Protein AF-A0AAU7RKG4-F1 (afdb_monomer_lite)

Radius of gyration: 16.86 Å; chains: 1; bounding box: 35×40×42 Å

Foldseek 3Di:
DDALLVLLQCCVPVVVVSVVVNVCCCPVLVQADPLGGAGDGDPPPNDRPRDDDPVSSVSNVQSCCCPVVVHNVVVVVCPDCNVVPVCVVCVVDDDDPDPPD

Sequence (101 aa):
MVTPHAAFLAMEYEPQQAYTNLMKIERELGAYGGGGFFDAVAVKSGTIARRYLSLDQAMILGAIGNVFGNNVIRRNFIAGEIEHTIKPLIAPEEFGAGPVG

pLDDT: mean 85.53, std 13.1, range [50.72, 96.69]

Structure (mmCIF, N/CA/C/O backbone):
data_AF-A0AAU7RKG4-F1
#
_entry.id   AF-A0AAU7RKG4-F1
#
loop_
_atom_site.group_PDB
_atom_site.id
_atom_site.type_symbol
_atom_site.label_atom_id
_atom_site.label_alt_id
_atom_site.label_comp_id
_atom_site.label_asym_id
_atom_site.label_entity_id
_atom_site.label_seq_id
_atom_site.pdbx_PDB_ins_code
_atom_site.Cartn_x
_atom_site.Cartn_y
_atom_site.Cartn_z
_atom_site.occupancy
_atom_site.B_iso_or_equiv
_atom_site.auth_seq_id
_atom_site.auth_comp_id
_atom_site.auth_asym_id
_atom_site.auth_atom_id
_atom_site.pdbx_PDB_model_num
ATOM 1 N N . MET A 1 1 ? -10.443 9.482 10.229 1.00 63.06 1 MET A N 1
ATOM 2 C CA . MET A 1 1 ? -10.510 8.178 9.545 1.00 63.06 1 MET A CA 1
ATOM 3 C C . MET A 1 1 ? -9.087 7.662 9.487 1.00 63.06 1 MET A C 1
ATOM 5 O O . MET A 1 1 ? -8.213 8.474 9.220 1.00 63.06 1 MET A O 1
ATOM 9 N N . VAL A 1 2 ? -8.848 6.395 9.811 1.00 74.81 2 VAL A N 1
ATOM 10 C CA . VAL A 1 2 ? -7.537 5.755 9.623 1.00 74.81 2 VAL A CA 1
ATOM 11 C C . VAL A 1 2 ? -7.734 4.616 8.631 1.00 74.81 2 VAL A C 1
ATOM 13 O O . VAL A 1 2 ? -8.708 3.871 8.768 1.00 74.81 2 VAL A O 1
ATOM 16 N N . THR A 1 3 ? -6.856 4.524 7.633 1.00 80.81 3 THR A N 1
ATOM 17 C CA . THR A 1 3 ? -6.942 3.542 6.548 1.00 80.81 3 THR A CA 1
ATOM 18 C C . THR A 1 3 ? -5.716 2.616 6.578 1.00 80.81 3 THR A C 1
ATOM 20 O O . THR A 1 3 ? -4.577 3.086 6.503 1.00 80.81 3 THR A O 1
ATOM 23 N N . PRO A 1 4 ? -5.900 1.292 6.724 1.00 89.06 4 PRO A N 1
ATOM 24 C CA . PRO A 1 4 ? -4.795 0.332 6.780 1.00 89.06 4 PRO A CA 1
ATOM 25 C C . PRO A 1 4 ? -3.910 0.322 5.529 1.00 89.06 4 PRO A C 1
ATOM 27 O O . PRO A 1 4 ? -2.696 0.170 5.655 1.00 89.06 4 PRO A O 1
ATOM 30 N N . HIS A 1 5 ? -4.479 0.540 4.336 1.00 90.81 5 HIS A N 1
ATOM 31 C CA . HIS A 1 5 ? -3.709 0.548 3.086 1.00 90.81 5 HIS A CA 1
ATOM 32 C C . HIS A 1 5 ? -2.566 1.574 3.112 1.00 90.81 5 HIS A C 1
ATOM 34 O O . HIS A 1 5 ? -1.481 1.296 2.608 1.00 90.81 5 HIS A O 1
ATOM 40 N N . ALA A 1 6 ? -2.770 2.733 3.750 1.00 91.69 6 ALA A N 1
ATOM 41 C CA . ALA A 1 6 ? -1.755 3.778 3.837 1.00 91.69 6 ALA A CA 1
ATOM 42 C C . ALA A 1 6 ? -0.563 3.329 4.693 1.00 91.69 6 ALA A C 1
ATOM 44 O O . ALA A 1 6 ? 0.586 3.585 4.341 1.00 91.69 6 ALA A O 1
ATOM 45 N N . ALA A 1 7 ? -0.823 2.603 5.786 1.00 93.62 7 ALA A N 1
ATOM 46 C CA . ALA A 1 7 ? 0.234 2.034 6.615 1.00 93.62 7 ALA A CA 1
ATOM 47 C C . ALA A 1 7 ? 1.009 0.932 5.873 1.00 93.62 7 ALA A C 1
ATOM 49 O O . ALA A 1 7 ? 2.229 0.878 5.983 1.00 93.62 7 ALA A O 1
ATOM 50 N N . PHE A 1 8 ? 0.335 0.101 5.070 1.00 94.81 8 PHE A N 1
ATOM 51 C CA . PHE A 1 8 ? 1.015 -0.876 4.213 1.00 94.81 8 PHE A CA 1
ATOM 52 C C . PHE A 1 8 ? 1.898 -0.214 3.150 1.00 94.81 8 PHE A C 1
ATOM 54 O O . PHE A 1 8 ? 3.039 -0.631 2.984 1.00 94.81 8 PHE A O 1
ATOM 61 N N . LEU A 1 9 ? 1.420 0.834 2.471 1.00 93.94 9 LEU A N 1
ATOM 62 C CA . LEU A 1 9 ? 2.230 1.576 1.496 1.00 93.94 9 LEU A CA 1
ATOM 63 C C . LEU A 1 9 ? 3.458 2.237 2.135 1.00 93.94 9 LEU A C 1
ATOM 65 O O . LEU A 1 9 ? 4.534 2.241 1.544 1.00 93.94 9 LEU A O 1
ATOM 69 N N . ALA A 1 10 ? 3.319 2.759 3.354 1.00 94.25 10 ALA A N 1
ATOM 70 C CA . ALA A 1 10 ? 4.428 3.366 4.085 1.00 94.25 10 ALA A CA 1
ATOM 71 C C . ALA A 1 10 ? 5.500 2.352 4.527 1.00 94.25 10 ALA A C 1
ATOM 73 O O . ALA A 1 10 ? 6.622 2.752 4.829 1.00 94.25 10 ALA A O 1
ATOM 74 N N . MET A 1 11 ? 5.184 1.053 4.566 1.00 95.19 11 MET A N 1
ATOM 75 C CA . MET A 1 11 ? 6.068 0.013 5.104 1.00 95.19 11 MET A CA 1
ATOM 76 C C . MET A 1 11 ? 7.380 -0.152 4.324 1.00 95.19 11 MET A C 1
ATOM 78 O O . MET A 1 11 ? 8.369 -0.577 4.912 1.00 95.19 11 MET A O 1
ATOM 82 N N . GLU A 1 12 ? 7.416 0.211 3.037 1.00 92.62 12 GLU A N 1
ATOM 83 C CA . GLU A 1 12 ? 8.655 0.215 2.239 1.00 92.62 12 GLU A CA 1
ATOM 84 C C . GLU A 1 12 ? 9.668 1.260 2.743 1.00 92.62 12 GLU A C 1
ATOM 86 O O . GLU A 1 12 ? 10.872 1.072 2.591 1.00 92.62 12 GLU A O 1
ATOM 91 N N . TYR A 1 13 ? 9.189 2.329 3.385 1.00 92.19 13 TYR A N 1
ATOM 92 C CA . TYR A 1 13 ? 10.008 3.448 3.854 1.00 92.19 13 TYR A CA 1
ATOM 93 C C . TYR A 1 13 ? 10.214 3.434 5.375 1.00 92.19 13 TYR A C 1
ATOM 95 O O . TYR A 1 13 ? 11.323 3.653 5.849 1.00 92.19 13 TYR A O 1
ATOM 103 N N . GLU A 1 14 ? 9.156 3.150 6.139 1.00 94.81 14 GLU A N 1
ATOM 104 C CA . GLU A 1 14 ? 9.127 3.212 7.608 1.00 94.81 14 GLU A CA 1
ATOM 105 C C . GLU A 1 14 ? 8.550 1.904 8.189 1.00 94.81 14 GLU A C 1
ATOM 107 O O . GLU A 1 14 ? 7.426 1.876 8.710 1.00 94.81 14 GLU A O 1
ATOM 112 N N . PRO A 1 15 ? 9.272 0.772 8.074 1.00 93.38 15 PRO A N 1
ATOM 113 C CA . PRO A 1 15 ? 8.712 -0.560 8.306 1.00 93.38 15 PRO A CA 1
ATOM 114 C C . PRO A 1 15 ? 8.250 -0.789 9.749 1.00 93.38 15 PRO A C 1
ATOM 116 O O . PRO A 1 15 ? 7.180 -1.362 9.974 1.00 93.38 15 PRO A O 1
ATOM 119 N N . GLN A 1 16 ? 9.017 -0.334 10.747 1.00 95.38 16 GLN A N 1
ATOM 120 C CA . GLN A 1 16 ? 8.672 -0.558 12.156 1.00 95.38 16 GLN A CA 1
ATOM 121 C C . GLN A 1 16 ? 7.460 0.271 12.589 1.00 95.38 16 GLN A C 1
ATOM 123 O O . GLN A 1 16 ? 6.589 -0.214 13.317 1.00 95.38 16 GLN A O 1
ATOM 128 N N . GLN A 1 17 ? 7.384 1.517 12.129 1.00 95.69 17 GLN A N 1
ATOM 129 C CA . GLN A 1 17 ? 6.311 2.452 12.430 1.00 95.69 17 GLN A CA 1
ATOM 130 C C . GLN A 1 17 ? 5.030 2.018 11.719 1.00 95.69 17 GLN A C 1
ATOM 132 O O . GLN A 1 17 ? 3.973 1.974 12.350 1.00 95.69 17 GLN A O 1
ATOM 137 N N . ALA A 1 18 ? 5.131 1.613 10.449 1.00 95.25 18 ALA A N 1
ATOM 138 C CA . ALA A 1 18 ? 4.033 1.034 9.685 1.00 95.25 18 ALA A CA 1
ATOM 139 C C . ALA A 1 18 ? 3.459 -0.208 10.377 1.00 95.25 18 ALA A C 1
ATOM 141 O O . ALA A 1 18 ? 2.254 -0.275 10.625 1.00 95.25 18 ALA A O 1
ATOM 142 N N . TYR A 1 19 ? 4.318 -1.155 10.764 1.00 94.94 19 TYR A N 1
ATOM 143 C CA . TYR A 1 19 ? 3.901 -2.356 11.485 1.00 94.94 19 TYR A CA 1
ATOM 144 C C . TYR A 1 19 ? 3.234 -2.021 12.824 1.00 94.94 19 TYR A C 1
ATOM 146 O O . TYR A 1 19 ? 2.136 -2.494 13.114 1.00 94.94 19 TYR A O 1
ATOM 154 N N . THR A 1 20 ? 3.853 -1.151 13.625 1.00 95.62 20 THR A N 1
ATOM 155 C CA . THR A 1 20 ? 3.291 -0.715 14.912 1.00 95.62 20 THR A CA 1
ATOM 156 C C . THR A 1 20 ? 1.920 -0.062 14.732 1.00 95.62 20 THR A C 1
ATOM 158 O O . THR A 1 20 ? 1.013 -0.306 15.526 1.00 95.62 20 THR A O 1
ATOM 161 N N . ASN A 1 21 ? 1.737 0.742 13.683 1.00 92.69 21 ASN A N 1
ATOM 162 C CA . ASN A 1 21 ? 0.453 1.358 13.371 1.00 92.69 21 ASN A CA 1
ATOM 163 C C . ASN A 1 21 ? -0.603 0.312 12.977 1.00 92.69 21 ASN A C 1
ATOM 165 O O . ASN A 1 21 ? -1.708 0.336 13.512 1.00 92.69 21 ASN A O 1
ATOM 169 N N . LEU A 1 22 ? -0.259 -0.650 12.114 1.00 93.38 22 LEU A N 1
ATOM 170 C CA . LEU A 1 22 ? -1.155 -1.751 11.735 1.00 93.38 22 LEU A CA 1
ATOM 171 C C . LEU A 1 22 ? -1.598 -2.575 12.949 1.00 93.38 22 LEU A C 1
ATOM 173 O O . LEU A 1 22 ? -2.786 -2.858 13.087 1.00 93.38 22 LEU A O 1
ATOM 177 N N . MET A 1 23 ? -0.676 -2.873 13.869 1.00 94.06 23 MET A N 1
ATOM 178 C CA . MET A 1 23 ? -0.984 -3.565 15.125 1.00 94.06 23 MET A CA 1
ATOM 179 C C . MET A 1 23 ? -1.987 -2.794 15.990 1.00 94.06 23 MET A C 1
ATOM 181 O O . MET A 1 23 ? -2.889 -3.395 16.575 1.00 94.06 23 MET A O 1
ATOM 185 N N . LYS A 1 24 ? -1.856 -1.464 16.078 1.00 91.12 24 LYS A N 1
ATOM 186 C CA . LYS A 1 24 ? -2.821 -0.617 16.799 1.00 91.12 24 LYS A CA 1
ATOM 187 C C . LYS A 1 24 ? -4.173 -0.596 16.098 1.00 91.12 24 LYS A C 1
ATOM 189 O O . LYS A 1 24 ? -5.199 -0.745 16.750 1.00 91.12 24 LYS A O 1
ATOM 194 N N . ILE A 1 25 ? -4.187 -0.473 14.772 1.00 88.75 25 ILE A N 1
ATOM 195 C CA . ILE A 1 25 ? -5.425 -0.490 13.986 1.00 88.75 25 ILE A CA 1
ATOM 196 C C . ILE A 1 25 ? -6.164 -1.826 14.160 1.00 88.75 25 ILE A C 1
ATOM 198 O O . ILE A 1 25 ? -7.377 -1.841 14.357 1.00 88.75 25 ILE A O 1
ATOM 202 N N . GLU A 1 26 ? -5.452 -2.949 14.152 1.00 90.31 26 GLU A N 1
ATOM 203 C CA . GLU A 1 26 ? -6.043 -4.260 14.419 1.00 90.31 26 GLU A CA 1
ATOM 204 C C . GLU A 1 26 ? -6.607 -4.346 15.846 1.00 90.31 26 GLU A C 1
ATOM 206 O O . GLU A 1 26 ? -7.793 -4.629 16.025 1.00 90.31 26 GLU A O 1
ATOM 211 N N . ARG A 1 27 ? -5.771 -4.087 16.861 1.00 89.88 27 ARG A N 1
ATOM 212 C CA . ARG A 1 27 ? -6.097 -4.369 18.269 1.00 89.88 27 ARG A CA 1
ATOM 213 C C . ARG A 1 27 ? -7.028 -3.350 18.908 1.00 89.88 27 ARG A C 1
ATOM 215 O O . ARG A 1 27 ? -7.908 -3.730 19.671 1.00 89.88 27 ARG A O 1
ATOM 222 N N . GLU A 1 28 ? -6.818 -2.068 18.635 1.00 87.62 28 GLU A N 1
ATOM 223 C CA . GLU A 1 28 ? -7.549 -0.980 19.292 1.00 87.62 28 GLU A CA 1
ATOM 224 C C . GLU A 1 28 ? -8.838 -0.638 18.545 1.00 87.62 28 GLU A C 1
ATOM 226 O O . GLU A 1 28 ? -9.819 -0.226 19.161 1.00 87.62 28 GLU A O 1
ATOM 231 N N . LEU A 1 29 ? -8.859 -0.827 17.220 1.00 82.88 29 LEU A N 1
ATOM 232 C CA . LEU A 1 29 ? -10.007 -0.470 16.384 1.00 82.88 29 LEU A CA 1
ATOM 233 C C . LEU A 1 29 ? -10.799 -1.684 15.882 1.00 82.88 29 LEU A C 1
ATOM 235 O O . LEU A 1 29 ? -11.833 -1.501 15.239 1.00 82.88 29 LEU A O 1
ATOM 239 N N . GLY A 1 30 ? -10.339 -2.913 16.151 1.00 83.94 30 GLY A N 1
ATOM 240 C CA . GLY A 1 30 ? -11.010 -4.143 15.718 1.00 83.94 30 GLY A CA 1
ATOM 241 C C . GLY A 1 30 ? -11.160 -4.224 14.198 1.00 83.94 30 GLY A C 1
ATOM 242 O O . GLY A 1 30 ? -12.176 -4.710 13.694 1.00 83.94 30 GLY A O 1
ATOM 243 N N . ALA A 1 31 ? -10.183 -3.672 13.474 1.00 86.12 31 ALA A N 1
ATOM 244 C CA . ALA A 1 31 ? -10.282 -3.361 12.054 1.00 86.12 31 ALA A CA 1
ATOM 245 C C . ALA A 1 31 ? -9.911 -4.524 11.122 1.00 86.12 31 ALA A C 1
ATOM 247 O O . ALA A 1 31 ? -9.636 -4.296 9.947 1.00 86.12 31 ALA A O 1
ATOM 248 N N . TYR A 1 32 ? -9.865 -5.748 11.643 1.00 88.19 32 TYR A N 1
ATOM 249 C CA . TYR A 1 32 ? -9.455 -6.943 10.916 1.00 88.19 32 TYR A CA 1
ATOM 250 C C . TYR A 1 32 ? -10.553 -8.009 10.998 1.00 88.19 32 TYR A C 1
ATOM 252 O O . TYR A 1 32 ? -11.172 -8.204 12.045 1.00 88.19 32 TYR A O 1
ATOM 260 N N . GLY A 1 33 ? -10.824 -8.683 9.883 1.00 88.31 33 GLY A N 1
ATOM 261 C CA . GLY A 1 33 ? -11.847 -9.722 9.770 1.00 88.31 33 GLY A CA 1
ATOM 262 C C . GLY A 1 33 ? -11.480 -10.780 8.731 1.00 88.31 33 GLY A C 1
ATOM 263 O O . GLY A 1 33 ? -10.344 -10.840 8.274 1.00 88.31 33 GLY A O 1
ATOM 264 N N . GLY A 1 34 ? -12.446 -11.610 8.325 1.00 88.56 34 GLY A N 1
ATOM 265 C CA . GLY A 1 34 ? -12.194 -12.755 7.434 1.00 88.56 34 GLY A CA 1
ATOM 266 C C . GLY A 1 34 ? -11.619 -12.407 6.053 1.00 88.56 34 GLY A C 1
ATOM 267 O O . GLY A 1 34 ? -10.988 -13.256 5.436 1.00 88.56 34 GLY A O 1
ATOM 268 N N . GLY A 1 35 ? -11.807 -11.169 5.581 1.00 83.94 35 GLY A N 1
ATOM 269 C CA . GLY A 1 35 ? -11.214 -10.658 4.339 1.00 83.94 35 GLY A CA 1
ATOM 270 C C . GLY A 1 35 ? -9.929 -9.844 4.530 1.00 83.94 35 GLY A C 1
ATOM 271 O O . GLY A 1 35 ? -9.479 -9.221 3.579 1.00 83.94 35 GLY A O 1
ATOM 272 N N . GLY A 1 36 ? -9.368 -9.795 5.743 1.00 89.81 36 GLY A N 1
ATOM 273 C CA . GLY A 1 36 ? -8.241 -8.930 6.100 1.00 89.81 36 GLY A CA 1
ATOM 274 C C . GLY A 1 36 ? -8.678 -7.625 6.771 1.00 89.81 36 GLY A C 1
ATOM 275 O O . GLY A 1 36 ? -9.705 -7.576 7.459 1.00 89.81 36 GLY A O 1
ATOM 276 N N . PHE A 1 37 ? -7.894 -6.565 6.572 1.00 90.88 37 PHE A N 1
ATOM 277 C CA . PHE A 1 37 ? -8.158 -5.234 7.119 1.00 90.88 37 PHE A CA 1
ATOM 278 C C . PHE A 1 37 ? -9.356 -4.556 6.433 1.00 90.88 37 PHE A C 1
ATOM 280 O O . PHE A 1 37 ? -9.471 -4.591 5.208 1.00 90.88 37 PHE A O 1
ATOM 287 N N . PHE A 1 38 ? -10.230 -3.907 7.206 1.00 88.06 38 PHE A N 1
ATOM 288 C CA . PHE A 1 38 ? -11.299 -3.063 6.663 1.00 88.06 38 PHE A CA 1
ATOM 289 C C . PHE A 1 38 ? -10.740 -1.777 6.044 1.00 88.06 38 PHE A C 1
ATOM 291 O O . PHE A 1 38 ? -9.695 -1.278 6.450 1.00 88.06 38 PHE A O 1
ATOM 298 N N . ASP A 1 39 ? -11.499 -1.220 5.106 1.00 77.75 39 ASP A N 1
ATOM 299 C CA . ASP A 1 39 ? -11.179 -0.027 4.315 1.00 77.75 39 ASP A CA 1
ATOM 300 C C . ASP A 1 39 ? -10.855 1.215 5.169 1.00 77.75 39 ASP A C 1
ATOM 302 O O . ASP A 1 39 ? -9.811 1.855 5.049 1.00 77.75 39 ASP A O 1
ATOM 306 N N . ALA A 1 40 ? -11.744 1.530 6.111 1.00 69.88 40 ALA A N 1
ATOM 307 C CA . ALA A 1 40 ? -11.680 2.766 6.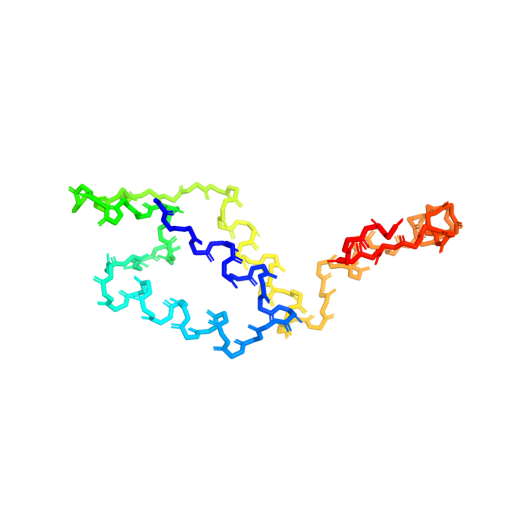869 1.00 69.88 40 ALA A CA 1
ATOM 308 C C . ALA A 1 40 ? -12.303 2.608 8.255 1.00 69.88 40 ALA A C 1
ATOM 310 O O . ALA A 1 40 ? -13.455 2.191 8.396 1.00 69.88 40 ALA A O 1
ATOM 311 N N . VAL A 1 41 ? -11.579 3.033 9.294 1.00 64.44 41 VAL A N 1
ATOM 312 C CA . VAL A 1 41 ? -12.127 3.103 10.655 1.00 64.44 41 VAL A CA 1
ATOM 313 C C . VAL A 1 41 ? -12.354 4.555 11.063 1.00 64.44 41 VAL A C 1
ATOM 315 O O . VAL A 1 41 ? -11.439 5.392 11.054 1.00 64.44 41 VAL A O 1
ATOM 318 N N . ALA A 1 42 ? -13.595 4.887 11.425 1.00 61.72 42 ALA A N 1
ATOM 319 C CA . ALA A 1 42 ? -13.945 6.210 11.919 1.00 61.72 42 ALA A CA 1
ATOM 320 C C . ALA A 1 42 ? -13.640 6.318 13.423 1.00 61.72 42 ALA A C 1
ATOM 322 O O . ALA A 1 42 ? -14.501 6.129 14.276 1.00 61.72 42 ALA A O 1
ATOM 323 N N . VAL A 1 43 ? -12.399 6.691 13.742 1.00 58.59 43 VAL A N 1
ATOM 324 C CA . VAL A 1 43 ? -11.885 6.871 15.117 1.00 58.59 43 VAL A CA 1
ATOM 325 C C . VAL A 1 43 ? -12.649 7.889 15.983 1.00 58.59 43 VAL A C 1
ATOM 327 O O . VAL A 1 43 ? -12.552 7.827 17.201 1.00 58.59 43 VAL A O 1
ATOM 330 N N . LYS A 1 44 ? -13.413 8.823 15.390 1.00 55.44 44 LYS A N 1
ATOM 331 C CA . LYS A 1 44 ? -14.159 9.857 16.141 1.00 55.44 44 LYS A CA 1
ATOM 332 C C . LYS A 1 44 ? -15.622 9.510 16.424 1.00 55.44 44 LYS A C 1
ATOM 334 O O . LYS A 1 44 ? -16.183 10.060 17.361 1.00 55.44 44 LYS A O 1
ATOM 339 N N . SER A 1 45 ? -16.248 8.641 15.630 1.00 58.50 45 SER A N 1
ATOM 340 C CA . SER A 1 45 ? -17.675 8.308 15.771 1.00 58.50 45 SER A CA 1
ATOM 341 C C . SER A 1 45 ? -17.918 6.919 16.368 1.00 58.50 45 SER A C 1
ATOM 343 O O . SER A 1 45 ? -19.064 6.485 16.442 1.00 58.50 45 SER A O 1
ATOM 345 N N . GLY A 1 46 ? -16.858 6.179 16.725 1.00 55.22 46 GLY A N 1
ATOM 346 C CA . GLY A 1 46 ? -16.949 4.795 17.212 1.00 55.22 46 GLY A CA 1
ATOM 347 C C . GLY A 1 46 ? -17.500 3.800 16.180 1.00 55.22 46 GLY A C 1
ATOM 348 O O . GLY A 1 46 ? -17.706 2.630 16.489 1.00 55.22 46 GLY A O 1
ATOM 349 N N . THR A 1 47 ? -17.755 4.246 14.946 1.00 58.84 47 THR A N 1
ATOM 350 C CA . THR A 1 47 ? -18.358 3.421 13.901 1.00 58.84 47 THR A CA 1
ATOM 351 C C . THR A 1 47 ? -17.258 2.757 13.084 1.00 58.84 47 THR A C 1
ATOM 353 O O . THR A 1 47 ? -16.552 3.404 12.308 1.00 58.84 47 THR A O 1
ATOM 356 N N . ILE A 1 48 ? -17.117 1.445 13.242 1.00 61.84 48 ILE A N 1
ATOM 357 C CA . ILE A 1 48 ? -16.271 0.635 12.366 1.00 61.84 48 ILE A CA 1
ATOM 358 C C . ILE A 1 48 ? -17.043 0.442 11.058 1.00 61.84 48 ILE A C 1
ATOM 360 O O . ILE A 1 48 ? -18.031 -0.295 11.020 1.00 61.84 48 ILE A O 1
ATOM 364 N N . ALA A 1 49 ? -16.620 1.100 9.976 1.00 62.50 49 ALA A N 1
ATOM 365 C CA . ALA A 1 49 ? -17.161 0.808 8.656 1.00 62.50 49 ALA A CA 1
ATOM 366 C C . ALA A 1 49 ? -16.564 -0.524 8.178 1.00 62.50 49 ALA A C 1
ATOM 368 O O . ALA A 1 49 ? -15.494 -0.570 7.581 1.00 62.50 49 ALA A O 1
ATOM 369 N N . ARG A 1 50 ? -17.252 -1.631 8.481 1.00 72.62 50 ARG A N 1
ATOM 370 C CA . ARG A 1 50 ? -16.861 -2.990 8.075 1.00 72.62 50 ARG A CA 1
ATOM 371 C C . ARG A 1 50 ? -17.122 -3.194 6.582 1.00 72.62 50 ARG A C 1
ATOM 373 O O . ARG A 1 50 ? -18.096 -3.833 6.195 1.00 72.62 50 ARG A O 1
ATOM 380 N N . ARG A 1 51 ? -16.288 -2.592 5.741 1.00 77.62 51 ARG A N 1
ATOM 381 C CA . ARG A 1 51 ? -16.314 -2.761 4.287 1.00 77.62 51 ARG A CA 1
ATOM 382 C C . ARG A 1 51 ? -14.939 -3.170 3.789 1.00 77.62 51 ARG A C 1
ATOM 384 O O . ARG A 1 51 ? -13.922 -2.818 4.383 1.00 77.62 51 ARG A O 1
ATOM 391 N N . TYR A 1 52 ? -14.955 -3.892 2.680 1.00 81.56 52 TYR A N 1
ATOM 392 C CA . TYR A 1 52 ? -13.782 -4.249 1.903 1.00 81.56 52 TYR A CA 1
ATOM 393 C C . TYR A 1 52 ? -13.964 -3.638 0.514 1.00 81.56 52 TYR A C 1
ATOM 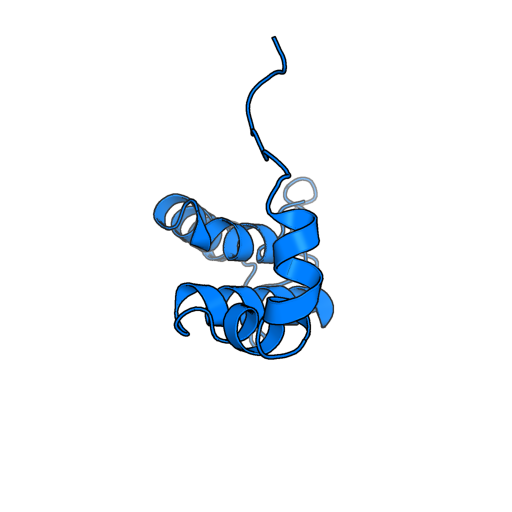395 O O . TYR A 1 52 ? -14.829 -4.092 -0.235 1.00 81.56 52 TYR A O 1
ATOM 403 N N . LEU A 1 53 ? -13.209 -2.588 0.180 1.00 86.19 53 LEU A N 1
ATOM 404 C CA . LEU A 1 53 ? -13.131 -2.108 -1.198 1.00 86.19 53 LEU A CA 1
ATOM 405 C C . LEU A 1 53 ? -12.007 -2.851 -1.914 1.00 86.19 53 LEU A C 1
ATOM 407 O O . LEU A 1 53 ? -10.913 -3.013 -1.377 1.00 86.19 53 LEU A O 1
ATOM 411 N N . SER A 1 54 ? -12.274 -3.308 -3.137 1.00 90.50 54 SER A N 1
ATOM 412 C CA . SER A 1 54 ? -11.291 -4.045 -3.937 1.00 90.50 54 SER A CA 1
ATOM 413 C C . SER A 1 54 ? -10.020 -3.233 -4.189 1.00 90.50 54 SER A C 1
ATOM 415 O O . SER A 1 54 ? -8.935 -3.808 -4.196 1.00 90.50 54 SER A O 1
ATOM 417 N N . LEU A 1 55 ? -10.149 -1.912 -4.344 1.00 92.12 55 LEU A N 1
ATOM 418 C CA . LEU A 1 55 ? -9.023 -0.998 -4.518 1.00 92.12 55 LEU A CA 1
ATOM 419 C C . LEU A 1 55 ? -8.073 -1.036 -3.312 1.00 92.12 55 LEU A C 1
ATOM 421 O O . LEU A 1 55 ? -6.887 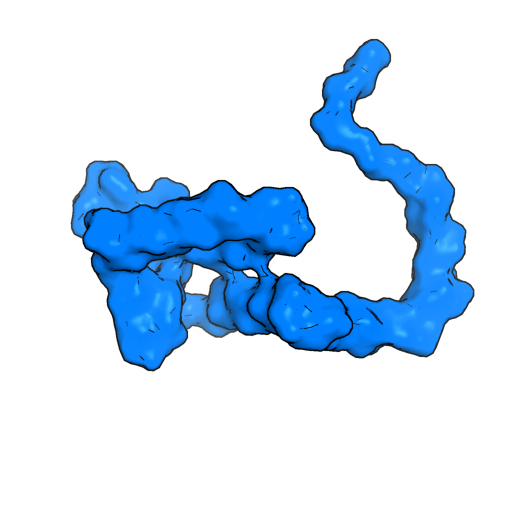-1.301 -3.483 1.00 92.12 55 LEU A O 1
ATOM 425 N N . ASP A 1 56 ? -8.599 -0.864 -2.100 1.00 89.75 56 ASP A N 1
ATOM 426 C CA . ASP A 1 56 ? -7.808 -0.873 -0.866 1.00 89.75 56 ASP A CA 1
ATOM 427 C C . ASP A 1 56 ? -7.127 -2.223 -0.630 1.00 89.75 56 ASP A C 1
ATOM 429 O O . ASP A 1 56 ? -5.949 -2.281 -0.273 1.00 89.75 56 ASP A O 1
ATOM 433 N N . GLN A 1 57 ? -7.830 -3.328 -0.894 1.00 92.56 57 GLN A N 1
ATOM 434 C CA . GLN A 1 57 ? -7.238 -4.662 -0.776 1.00 92.56 57 GLN A CA 1
ATOM 435 C C . GLN A 1 57 ? -6.140 -4.898 -1.820 1.00 92.56 57 GLN A C 1
ATOM 437 O O . GLN A 1 57 ? -5.103 -5.482 -1.501 1.00 92.56 57 GLN A O 1
ATOM 442 N N . ALA A 1 58 ? -6.325 -4.412 -3.051 1.00 93.94 58 ALA A N 1
ATOM 443 C CA . ALA A 1 58 ? -5.299 -4.484 -4.085 1.00 93.94 58 ALA A CA 1
ATOM 444 C C . ALA A 1 58 ? -4.064 -3.651 -3.713 1.00 93.94 58 ALA A C 1
ATOM 446 O O . ALA A 1 58 ? -2.942 -4.108 -3.919 1.00 93.94 58 ALA A O 1
ATOM 447 N N . MET A 1 59 ? -4.250 -2.474 -3.110 1.00 94.88 59 MET A N 1
ATOM 448 C CA . MET A 1 59 ? -3.147 -1.647 -2.611 1.00 94.88 59 MET A CA 1
ATOM 449 C C . MET A 1 59 ? -2.381 -2.341 -1.477 1.00 94.88 59 MET A C 1
ATOM 451 O O . MET A 1 59 ? -1.151 -2.347 -1.496 1.00 94.88 59 MET A O 1
ATOM 455 N N . ILE A 1 60 ? -3.080 -2.983 -0.533 1.00 94.69 60 ILE A N 1
ATOM 456 C CA . ILE A 1 60 ? -2.458 -3.775 0.543 1.00 94.69 60 ILE A CA 1
ATOM 457 C C . ILE A 1 60 ? -1.644 -4.938 -0.035 1.00 94.69 60 ILE A C 1
ATOM 459 O O . ILE A 1 60 ? -0.467 -5.093 0.294 1.00 94.69 60 ILE A O 1
ATOM 463 N N . LEU A 1 61 ? -2.240 -5.740 -0.924 1.00 95.19 61 LEU A N 1
ATOM 464 C CA . LEU A 1 61 ? -1.549 -6.865 -1.560 1.00 95.19 61 LEU A CA 1
ATOM 465 C C . LEU A 1 61 ? -0.365 -6.402 -2.411 1.00 95.19 61 LEU A C 1
ATOM 467 O O . LEU A 1 61 ? 0.689 -7.036 -2.390 1.00 95.19 61 LEU A O 1
ATOM 471 N N . GLY A 1 62 ? -0.512 -5.285 -3.124 1.00 95.94 62 GLY A N 1
ATOM 472 C CA . GLY A 1 62 ? 0.560 -4.707 -3.921 1.00 95.94 62 GLY A CA 1
ATOM 473 C C . GLY A 1 62 ? 1.743 -4.259 -3.064 1.00 95.94 62 GLY A C 1
ATOM 474 O O . GLY A 1 62 ? 2.888 -4.586 -3.378 1.00 95.94 62 GLY A O 1
ATOM 475 N N . ALA A 1 63 ? 1.467 -3.593 -1.940 1.00 95.94 63 ALA A N 1
ATOM 476 C CA . ALA A 1 63 ? 2.479 -3.199 -0.965 1.00 95.94 63 ALA A CA 1
ATOM 477 C C . ALA A 1 63 ? 3.187 -4.414 -0.346 1.00 95.94 63 ALA A C 1
ATOM 479 O O . ALA A 1 63 ? 4.415 -4.449 -0.305 1.00 95.94 63 ALA A O 1
ATOM 480 N N . ILE A 1 64 ? 2.441 -5.450 0.055 1.00 95.44 64 ILE A N 1
ATOM 481 C CA . ILE A 1 64 ? 3.012 -6.718 0.544 1.00 95.44 64 ILE A CA 1
ATOM 482 C C . ILE A 1 64 ? 3.922 -7.345 -0.517 1.00 95.44 64 ILE A C 1
ATOM 484 O O . ILE A 1 64 ? 5.040 -7.759 -0.208 1.00 95.44 64 ILE A O 1
ATOM 488 N N . GLY A 1 65 ? 3.474 -7.391 -1.773 1.00 96.38 65 GLY A N 1
ATOM 489 C CA . GLY A 1 65 ? 4.270 -7.896 -2.887 1.00 96.38 65 GLY A CA 1
ATOM 490 C C . GLY A 1 65 ? 5.556 -7.095 -3.103 1.00 96.38 65 GLY A C 1
ATOM 491 O O . GLY A 1 65 ? 6.584 -7.671 -3.463 1.00 96.38 65 GLY A O 1
ATOM 492 N N . ASN A 1 66 ? 5.541 -5.788 -2.846 1.00 95.75 66 ASN A N 1
ATOM 493 C CA . ASN A 1 66 ? 6.751 -4.986 -2.950 1.00 95.75 66 ASN A CA 1
ATOM 494 C C . ASN A 1 66 ? 7.710 -5.206 -1.776 1.00 95.75 66 ASN A C 1
ATOM 496 O O . ASN A 1 66 ? 8.878 -5.519 -2.006 1.00 95.75 66 ASN A O 1
ATOM 500 N N . VAL A 1 67 ? 7.205 -5.135 -0.543 1.00 95.38 67 VAL A N 1
ATOM 501 C CA . VAL A 1 67 ? 8.008 -5.255 0.684 1.00 95.38 67 VAL A CA 1
ATOM 502 C C . VAL A 1 67 ? 8.560 -6.670 0.866 1.00 95.38 67 VAL A C 1
ATOM 504 O O . VAL A 1 67 ? 9.752 -6.850 1.100 1.00 95.38 67 VAL A O 1
ATOM 507 N N . PHE A 1 68 ? 7.709 -7.689 0.744 1.00 95.75 68 PHE A N 1
ATOM 508 C CA . PHE A 1 68 ? 8.065 -9.079 1.053 1.00 95.75 68 PHE A CA 1
ATOM 509 C C . PHE A 1 68 ? 8.293 -9.934 -0.195 1.00 95.75 68 PHE A C 1
ATOM 511 O O . PHE A 1 68 ? 9.005 -10.933 -0.142 1.00 95.75 68 PHE A O 1
ATOM 518 N N . GLY A 1 69 ? 7.715 -9.547 -1.332 1.00 96.00 69 GLY A N 1
ATOM 519 C CA . GLY A 1 69 ? 7.832 -10.272 -2.599 1.00 96.00 69 GLY A CA 1
ATOM 520 C C . GLY A 1 69 ? 9.013 -9.833 -3.466 1.00 96.00 69 GLY A C 1
ATOM 521 O O . GLY A 1 69 ? 8.969 -10.032 -4.678 1.00 96.00 69 GLY A O 1
ATOM 522 N N . ASN A 1 70 ? 10.051 -9.219 -2.887 1.00 95.00 70 ASN A N 1
ATOM 523 C CA . ASN A 1 70 ? 11.193 -8.668 -3.624 1.00 95.00 70 ASN A CA 1
ATOM 524 C C . ASN A 1 70 ? 10.739 -7.752 -4.775 1.00 95.00 70 ASN A C 1
ATOM 526 O O . ASN A 1 70 ? 11.057 -7.999 -5.945 1.00 95.00 70 ASN A O 1
ATOM 530 N N . ASN A 1 71 ? 9.953 -6.720 -4.451 1.00 95.94 71 ASN A N 1
ATOM 531 C CA . ASN A 1 71 ? 9.469 -5.746 -5.426 1.00 95.94 71 ASN A CA 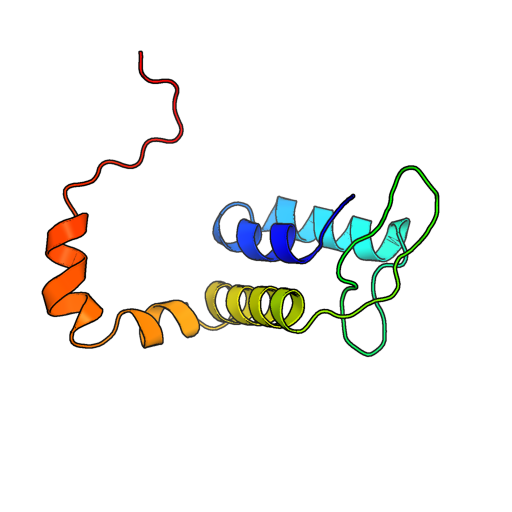1
ATOM 532 C C . ASN A 1 71 ? 8.689 -6.371 -6.596 1.00 95.94 71 ASN A C 1
ATOM 534 O O . ASN A 1 71 ? 8.803 -5.887 -7.719 1.00 95.94 71 ASN A O 1
ATOM 538 N N . VAL A 1 72 ? 7.924 -7.455 -6.385 1.00 96.69 72 VAL A N 1
ATOM 539 C CA . VAL A 1 72 ? 7.302 -8.200 -7.500 1.00 96.69 72 VAL A CA 1
ATOM 540 C C . VAL A 1 72 ? 6.393 -7.318 -8.353 1.00 96.69 72 VAL A C 1
ATOM 542 O O . VAL A 1 72 ? 6.454 -7.403 -9.576 1.00 96.69 72 VAL A O 1
ATOM 545 N N . ILE A 1 73 ? 5.607 -6.421 -7.755 1.00 96.19 73 ILE A N 1
ATOM 546 C CA . ILE A 1 73 ? 4.722 -5.537 -8.522 1.00 96.19 73 ILE A CA 1
ATOM 547 C C . ILE A 1 73 ? 5.546 -4.501 -9.282 1.00 96.19 73 ILE A C 1
ATOM 549 O O . ILE A 1 73 ? 5.409 -4.380 -10.497 1.00 96.19 73 ILE A O 1
ATOM 553 N N . ARG A 1 74 ? 6.462 -3.808 -8.595 1.00 94.50 74 ARG A N 1
ATOM 554 C CA . ARG 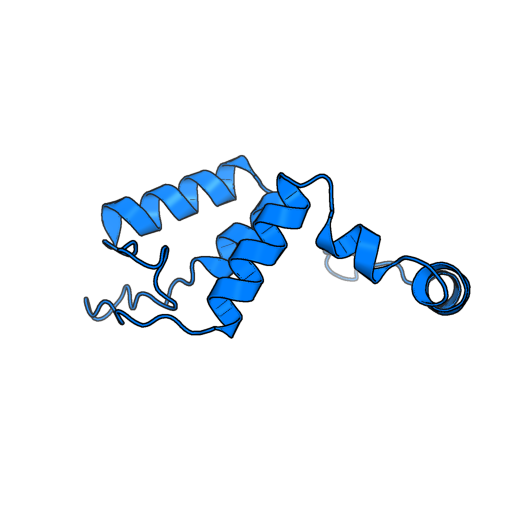A 1 74 ? 7.321 -2.786 -9.209 1.00 94.50 74 ARG A CA 1
ATOM 555 C C . ARG A 1 74 ? 8.188 -3.353 -10.338 1.00 94.50 74 ARG A C 1
ATOM 557 O O . ARG A 1 74 ? 8.297 -2.732 -11.387 1.00 94.50 74 ARG A O 1
ATOM 564 N N . ARG A 1 75 ? 8.786 -4.530 -10.152 1.00 95.62 75 ARG A N 1
ATOM 565 C CA . ARG A 1 75 ? 9.644 -5.179 -11.157 1.00 95.62 75 ARG A CA 1
ATOM 566 C C . ARG A 1 75 ? 8.865 -5.586 -12.397 1.00 95.62 75 ARG A C 1
ATOM 568 O O . ARG A 1 75 ? 9.338 -5.340 -13.499 1.00 95.62 75 ARG A O 1
ATOM 575 N N . ASN A 1 76 ? 7.685 -6.182 -12.220 1.00 95.44 76 ASN A N 1
ATOM 576 C CA . ASN A 1 76 ? 6.835 -6.541 -13.354 1.00 95.44 76 ASN A CA 1
ATOM 577 C C . ASN A 1 76 ? 6.313 -5.298 -14.083 1.00 95.44 76 ASN A C 1
ATOM 579 O O . ASN A 1 76 ? 6.220 -5.320 -15.303 1.00 95.44 76 ASN A O 1
ATOM 583 N N . PHE A 1 77 ? 6.017 -4.214 -13.359 1.00 94.75 77 PHE A N 1
ATOM 584 C CA . PHE A 1 77 ? 5.585 -2.958 -13.970 1.00 94.75 77 PHE A CA 1
ATOM 585 C C . PHE A 1 77 ? 6.703 -2.270 -14.761 1.00 94.75 77 PHE A C 1
ATOM 587 O O . PHE A 1 77 ? 6.464 -1.785 -15.855 1.00 94.75 77 PHE A O 1
ATOM 594 N N . ILE A 1 78 ? 7.924 -2.211 -14.223 1.00 95.06 78 ILE A N 1
ATOM 595 C CA . ILE A 1 78 ? 9.022 -1.467 -14.858 1.00 95.06 78 ILE A CA 1
ATOM 596 C C . ILE A 1 78 ? 9.598 -2.203 -16.078 1.00 95.06 78 ILE A C 1
ATOM 598 O O . ILE A 1 78 ? 10.158 -1.557 -16.956 1.00 95.06 78 ILE A O 1
ATOM 602 N N . ALA A 1 79 ? 9.464 -3.526 -16.166 1.00 93.75 79 ALA A N 1
ATOM 603 C CA . ALA A 1 79 ? 10.084 -4.313 -17.228 1.00 93.75 79 ALA A CA 1
ATOM 604 C C . ALA A 1 79 ? 9.687 -3.869 -18.656 1.00 93.75 79 ALA A C 1
ATOM 606 O O . ALA A 1 79 ? 8.544 -3.504 -18.929 1.00 93.75 79 ALA A O 1
ATOM 607 N N . GLY A 1 80 ? 10.633 -3.970 -19.596 1.00 95.50 80 GLY A N 1
ATOM 608 C CA . GLY A 1 80 ? 10.398 -3.725 -21.021 1.00 95.50 80 GLY A CA 1
ATOM 609 C C . GLY A 1 80 ? 10.395 -2.241 -21.391 1.00 95.50 80 GLY A C 1
ATOM 610 O O . GLY A 1 80 ? 11.321 -1.503 -21.058 1.00 95.50 80 GLY A O 1
ATOM 611 N N . GLU A 1 81 ? 9.370 -1.802 -22.123 1.00 94.06 81 GLU A N 1
ATOM 612 C CA . GLU A 1 81 ? 9.292 -0.436 -22.662 1.00 94.06 81 GLU A CA 1
ATOM 613 C C . GLU A 1 81 ? 9.276 0.637 -21.566 1.00 94.06 81 GLU A C 1
ATOM 615 O O . GLU A 1 81 ? 9.822 1.721 -21.757 1.00 94.06 81 GLU A O 1
ATOM 620 N N . ILE A 1 82 ? 8.718 0.341 -20.387 1.00 94.12 82 ILE A N 1
ATOM 621 C CA . ILE A 1 82 ? 8.712 1.299 -19.275 1.00 94.12 82 ILE A CA 1
ATOM 622 C C . ILE A 1 82 ? 10.146 1.606 -18.824 1.00 94.12 82 ILE A C 1
ATOM 624 O O . ILE A 1 82 ? 10.512 2.773 -18.671 1.00 94.12 82 ILE A O 1
ATOM 628 N N . GLU A 1 83 ? 10.992 0.589 -18.677 1.00 94.94 83 GLU A N 1
ATOM 629 C CA . GLU A 1 83 ? 12.400 0.775 -18.336 1.00 94.94 83 GLU A CA 1
ATOM 630 C C . GLU A 1 83 ? 13.192 1.458 -19.454 1.00 94.94 83 GLU A C 1
ATOM 632 O O . GLU A 1 83 ? 14.005 2.336 -19.169 1.00 94.94 83 GLU A O 1
ATOM 637 N N . HIS A 1 84 ? 12.972 1.081 -20.714 1.00 96.12 84 HIS A N 1
ATOM 638 C CA . HIS A 1 84 ? 13.790 1.573 -21.826 1.00 96.12 84 HIS A CA 1
ATOM 639 C C . HIS A 1 84 ? 13.373 2.948 -22.350 1.00 96.12 84 HIS A C 1
ATOM 641 O O . HIS A 1 84 ? 14.218 3.688 -22.852 1.00 96.12 84 HIS A O 1
ATOM 647 N N . THR A 1 85 ? 12.094 3.298 -22.239 1.00 95.19 85 THR A N 1
ATOM 648 C CA . THR A 1 85 ? 11.536 4.514 -22.839 1.00 95.19 85 THR A CA 1
ATOM 649 C C . THR A 1 85 ? 11.130 5.531 -21.788 1.00 95.19 85 THR A C 1
ATOM 651 O O . THR A 1 85 ? 11.448 6.703 -21.941 1.00 95.19 85 THR A O 1
ATOM 654 N N . ILE A 1 86 ? 10.458 5.113 -20.712 1.00 93.06 86 ILE A N 1
ATOM 655 C CA . ILE A 1 86 ? 9.883 6.055 -19.740 1.00 93.06 86 ILE A CA 1
ATOM 656 C C . ILE A 1 86 ? 10.901 6.455 -18.673 1.00 93.06 86 ILE A C 1
ATOM 658 O O . ILE A 1 86 ? 11.066 7.640 -18.396 1.00 93.06 86 ILE A O 1
ATOM 662 N N . LYS A 1 87 ? 11.626 5.490 -18.098 1.00 89.94 87 LYS A N 1
ATOM 663 C CA . LYS A 1 87 ? 12.593 5.746 -17.017 1.00 89.94 87 LYS A CA 1
ATOM 664 C C . LYS A 1 87 ? 13.638 6.824 -17.364 1.00 89.94 87 LYS A C 1
ATOM 666 O O . LYS A 1 87 ? 13.869 7.671 -16.505 1.00 89.94 87 LYS A O 1
ATOM 671 N N . PRO A 1 88 ? 14.233 6.878 -18.576 1.00 93.00 88 PRO A N 1
ATOM 672 C CA . PRO A 1 88 ? 15.177 7.942 -18.928 1.00 93.00 88 PRO A CA 1
ATOM 673 C C . PRO A 1 88 ? 14.548 9.339 -18.986 1.00 93.00 88 PRO A C 1
ATOM 675 O O . PRO A 1 88 ? 15.245 10.319 -18.749 1.00 93.00 88 PRO A O 1
ATOM 678 N N . LEU A 1 89 ? 13.249 9.437 -19.292 1.00 92.56 89 LEU A N 1
ATOM 679 C CA . LEU A 1 89 ? 12.544 10.718 -19.402 1.00 92.56 89 LEU A CA 1
ATOM 680 C C . LEU A 1 89 ? 12.274 11.348 -18.032 1.00 92.56 89 LEU A C 1
ATOM 682 O O . LEU A 1 89 ? 12.289 12.568 -17.921 1.00 92.56 89 LEU A O 1
ATOM 686 N N . ILE A 1 90 ? 12.057 10.522 -17.004 1.00 88.94 90 ILE A N 1
ATOM 687 C CA . ILE A 1 90 ? 11.750 10.967 -15.632 1.00 88.94 90 ILE A CA 1
ATOM 688 C C . ILE A 1 90 ? 12.969 10.939 -14.697 1.00 88.94 90 ILE A C 1
ATOM 690 O O . ILE A 1 90 ? 12.942 11.525 -13.624 1.00 88.94 90 ILE A O 1
ATOM 694 N N . ALA A 1 91 ? 14.065 10.279 -15.086 1.00 86.81 91 ALA A N 1
ATOM 695 C CA . ALA A 1 91 ? 15.306 10.232 -14.305 1.00 86.81 91 ALA A CA 1
ATOM 696 C C . ALA A 1 91 ? 15.926 11.604 -13.948 1.00 86.81 91 ALA A C 1
ATOM 698 O O . ALA A 1 91 ? 16.589 11.670 -12.913 1.00 86.81 91 ALA A O 1
ATOM 699 N N . PRO A 1 92 ? 15.760 12.680 -14.747 1.00 86.94 92 PRO A N 1
ATOM 700 C CA . PRO A 1 92 ? 16.248 14.011 -14.382 1.00 86.94 92 PRO A CA 1
ATOM 701 C C . PRO A 1 92 ? 15.455 14.695 -13.258 1.00 86.94 92 PRO A C 1
ATOM 703 O O . PRO A 1 92 ? 15.881 15.744 -12.783 1.00 86.94 92 PRO A O 1
ATOM 706 N N . GLU A 1 93 ? 14.294 14.163 -12.865 1.00 78.00 93 GLU A N 1
ATOM 707 C CA . GLU A 1 93 ? 13.460 14.765 -11.825 1.00 78.00 93 GLU A CA 1
ATOM 708 C C . GLU A 1 93 ? 14.074 14.532 -10.434 1.00 78.00 93 GLU A C 1
ATOM 710 O O . GLU A 1 93 ? 14.171 13.404 -9.945 1.00 78.00 93 GLU A O 1
ATOM 715 N N . GLU A 1 94 ? 14.473 15.614 -9.76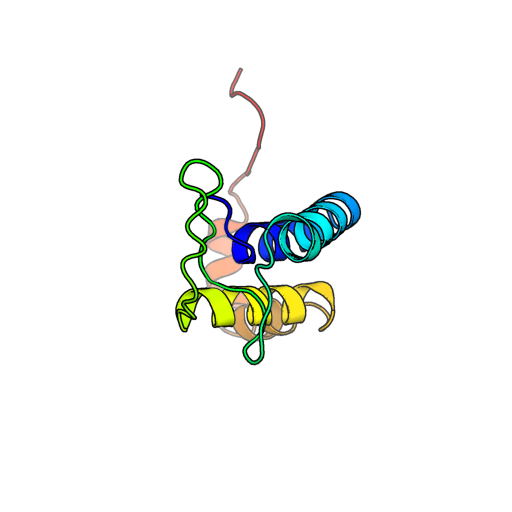4 1.00 72.44 94 GLU A N 1
ATOM 716 C CA . GLU A 1 94 ? 14.882 15.578 -8.360 1.00 72.44 94 GLU A CA 1
ATOM 717 C C . GLU A 1 94 ? 13.651 15.679 -7.450 1.00 72.44 94 GLU A C 1
ATOM 719 O O . GLU A 1 94 ? 13.059 16.744 -7.271 1.00 72.44 94 GLU A O 1
ATOM 724 N N . PHE A 1 95 ? 13.264 14.560 -6.837 1.00 66.50 95 PHE A N 1
ATOM 725 C CA . PHE A 1 95 ? 12.193 14.533 -5.841 1.00 66.50 95 PHE A CA 1
ATOM 726 C C . PHE A 1 95 ? 12.757 14.769 -4.436 1.00 66.50 95 PHE A C 1
ATOM 728 O O . PHE A 1 95 ? 13.262 13.854 -3.786 1.00 66.50 95 PHE A O 1
ATOM 735 N N . GLY A 1 96 ? 12.660 16.010 -3.956 1.00 60.41 96 GLY A N 1
ATOM 736 C CA . GLY A 1 96 ? 12.962 16.384 -2.574 1.00 60.41 96 GLY A CA 1
ATOM 737 C C . GLY A 1 96 ? 11.703 16.429 -1.703 1.00 60.41 96 GLY A C 1
ATOM 738 O O . GLY A 1 96 ? 10.694 17.002 -2.096 1.00 60.41 96 GLY A O 1
ATOM 739 N N . ALA A 1 97 ? 11.768 15.870 -0.491 1.00 58.69 97 ALA A N 1
ATOM 740 C CA . ALA A 1 97 ? 10.711 15.993 0.526 1.00 58.69 97 ALA A CA 1
ATOM 741 C C . ALA A 1 97 ? 10.935 17.181 1.495 1.00 58.69 97 ALA A C 1
ATOM 743 O O . ALA A 1 97 ? 10.305 17.252 2.549 1.00 58.69 97 ALA A O 1
ATOM 744 N N . GLY A 1 98 ? 11.867 18.087 1.173 1.00 61.66 98 GLY A N 1
ATOM 745 C CA . GLY A 1 98 ? 12.200 19.263 1.982 1.00 61.66 98 GLY A CA 1
ATOM 746 C C . GLY A 1 98 ? 11.476 20.532 1.511 1.00 61.66 98 GLY A C 1
ATOM 747 O O . GLY A 1 98 ? 11.063 20.595 0.353 1.00 61.66 98 GLY A O 1
ATOM 748 N N . PRO A 1 99 ? 11.328 21.561 2.370 1.00 50.72 99 PRO A N 1
ATOM 749 C CA . PRO A 1 99 ? 10.894 22.877 1.917 1.00 50.72 99 PRO A CA 1
ATOM 750 C C . PRO A 1 99 ? 11.867 23.381 0.848 1.00 50.72 99 PRO A C 1
ATOM 752 O O . PRO A 1 99 ? 13.081 23.327 1.049 1.00 50.72 99 PRO A O 1
ATOM 755 N N . VAL A 1 100 ? 11.337 23.871 -0.272 1.00 58.59 100 VAL A N 1
ATOM 756 C CA . VAL A 1 100 ? 12.128 24.666 -1.216 1.00 58.59 100 VAL A CA 1
ATOM 757 C C . VAL A 1 100 ? 12.539 25.928 -0.457 1.00 58.59 100 VAL A C 1
ATOM 759 O O . VAL A 1 100 ? 11.666 26.648 0.033 1.00 58.59 100 VAL A O 1
ATOM 762 N N . GLY A 1 101 ? 13.845 26.100 -0.248 1.00 53.59 101 GLY A N 1
ATOM 763 C CA . GLY A 1 101 ? 14.411 27.281 0.407 1.00 53.59 101 GLY A CA 1
ATOM 764 C C . GLY A 1 101 ? 14.197 28.556 -0.395 1.00 53.59 101 GLY A C 1
ATOM 765 O O . GLY A 1 101 ? 14.048 28.457 -1.634 1.00 53.59 101 GLY A O 1
#

Secondary structure (DSSP, 8-state):
-B-HHHHHHHTTT-HHHHHHHHHHHHHHH--EETTEE-SEEETTTTEEE----HHHHHHHHHHHHHHTTTSHHHHHHHTTHIIIIIHHHHTT-----S---